Protein AF-A0A3D4FB55-F1 (afdb_monomer)

Structure (mmCIF, N/CA/C/O backbone):
data_AF-A0A3D4FB55-F1
#
_entry.id   AF-A0A3D4FB55-F1
#
loop_
_atom_site.group_PDB
_atom_site.id
_atom_site.type_symbol
_atom_site.label_atom_id
_atom_site.label_alt_id
_atom_site.label_comp_id
_atom_site.label_asym_id
_atom_site.label_entity_id
_atom_site.label_seq_id
_atom_site.pdbx_PDB_ins_code
_atom_site.Cartn_x
_atom_site.Cartn_y
_atom_site.Cartn_z
_atom_site.occupancy
_atom_site.B_iso_or_equiv
_atom_site.auth_seq_id
_atom_site.auth_comp_id
_atom_site.auth_asym_id
_atom_site.auth_atom_id
_atom_site.pdbx_PDB_model_num
ATOM 1 N N . MET A 1 1 ? -13.859 3.060 -12.068 1.00 42.81 1 MET A N 1
ATOM 2 C CA . MET A 1 1 ? -12.667 2.245 -12.402 1.00 42.81 1 MET A CA 1
ATOM 3 C C . MET A 1 1 ? -13.030 0.781 -12.217 1.00 42.81 1 MET A C 1
ATOM 5 O O . MET A 1 1 ? -13.627 0.460 -11.199 1.00 42.81 1 MET A O 1
ATOM 9 N N . ASN A 1 2 ? -12.759 -0.079 -13.204 1.00 32.75 2 ASN A N 1
ATOM 10 C CA . ASN A 1 2 ? -13.094 -1.506 -13.123 1.00 32.75 2 ASN A CA 1
ATOM 11 C C . ASN A 1 2 ? -12.213 -2.200 -12.063 1.00 32.75 2 ASN A C 1
ATOM 13 O O . ASN A 1 2 ? -10.989 -2.090 -12.158 1.00 32.75 2 ASN A O 1
ATOM 17 N N . PRO A 1 3 ? -12.787 -2.937 -11.093 1.00 50.19 3 PRO A N 1
ATOM 18 C CA . PRO A 1 3 ? -12.038 -3.535 -9.982 1.00 50.19 3 PRO A CA 1
ATOM 19 C C . PRO A 1 3 ? -11.006 -4.587 -10.427 1.00 50.19 3 PRO A C 1
ATOM 21 O O . PRO A 1 3 ? -10.024 -4.810 -9.729 1.00 50.19 3 PRO A O 1
ATOM 24 N N . LEU A 1 4 ? -11.165 -5.171 -11.621 1.00 43.19 4 LEU A N 1
ATOM 25 C CA . LEU A 1 4 ? -10.208 -6.118 -12.211 1.00 43.19 4 LEU A CA 1
ATOM 26 C C . LEU A 1 4 ? -8.841 -5.495 -12.541 1.00 43.19 4 LEU A C 1
ATOM 28 O O . LEU A 1 4 ? -7.831 -6.191 -12.505 1.00 43.19 4 LEU A O 1
ATOM 32 N N . LEU A 1 5 ? -8.783 -4.189 -12.829 1.00 44.28 5 LEU A N 1
ATOM 33 C CA . LEU A 1 5 ? -7.516 -3.504 -13.119 1.00 44.28 5 LEU A CA 1
ATOM 34 C C . LEU A 1 5 ? -6.715 -3.175 -11.853 1.00 44.28 5 LEU A C 1
ATOM 36 O O . LEU A 1 5 ? -5.516 -2.949 -11.948 1.00 44.28 5 LEU A O 1
ATOM 40 N N . ALA A 1 6 ? -7.345 -3.182 -10.673 1.00 48.41 6 ALA A N 1
ATOM 41 C CA . ALA A 1 6 ? -6.674 -2.872 -9.408 1.00 48.41 6 ALA A CA 1
ATOM 42 C C . ALA A 1 6 ? -5.726 -3.992 -8.926 1.00 48.41 6 ALA A C 1
ATOM 44 O O . ALA A 1 6 ? -4.984 -3.790 -7.968 1.00 48.41 6 ALA A O 1
ATOM 45 N N . TYR A 1 7 ? -5.756 -5.169 -9.567 1.00 54.12 7 TYR A N 1
ATOM 46 C CA . TYR A 1 7 ? -5.001 -6.351 -9.136 1.00 54.12 7 TYR A CA 1
ATOM 47 C C . TYR A 1 7 ? -3.837 -6.734 -10.063 1.00 54.12 7 TYR A C 1
ATOM 49 O O . TYR A 1 7 ? -2.982 -7.534 -9.683 1.00 54.12 7 TYR A O 1
ATOM 57 N N . ILE A 1 8 ? -3.777 -6.185 -11.279 1.00 64.69 8 ILE A N 1
ATOM 58 C CA . ILE A 1 8 ? -2.709 -6.519 -12.225 1.00 64.69 8 ILE A CA 1
ATOM 59 C C . ILE A 1 8 ? -1.494 -5.659 -11.892 1.00 64.69 8 ILE A C 1
ATOM 61 O O . ILE A 1 8 ? -1.550 -4.437 -11.999 1.00 64.69 8 ILE A O 1
ATOM 65 N N . AS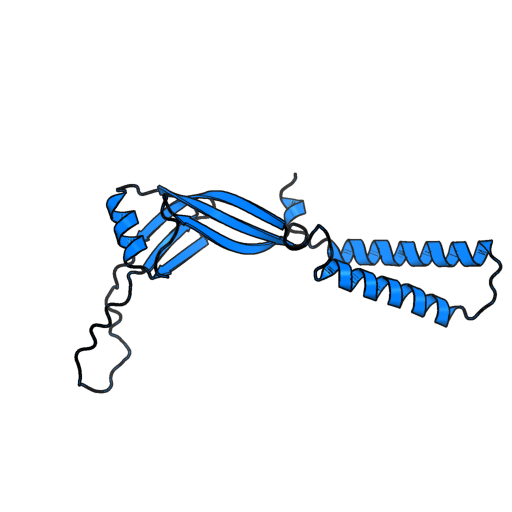P A 1 9 ? -0.384 -6.299 -11.519 1.00 72.38 9 ASP A N 1
ATOM 66 C CA . ASP A 1 9 ? 0.904 -5.616 -11.439 1.00 72.38 9 ASP A CA 1
ATOM 67 C C . ASP A 1 9 ? 1.284 -5.137 -12.846 1.00 72.38 9 ASP A C 1
ATOM 69 O O . ASP A 1 9 ? 1.647 -5.930 -13.716 1.00 72.38 9 ASP A O 1
ATOM 73 N N . THR A 1 10 ? 1.140 -3.838 -13.102 1.00 76.56 10 THR A N 1
ATOM 74 C CA . THR A 1 10 ? 1.399 -3.255 -14.422 1.00 76.56 10 THR A CA 1
ATOM 75 C C . THR A 1 10 ? 2.887 -3.053 -14.688 1.00 76.56 10 THR A C 1
ATOM 77 O O . THR A 1 10 ? 3.258 -2.755 -15.824 1.00 76.56 10 THR A O 1
ATOM 80 N N . ARG A 1 11 ? 3.761 -3.214 -13.682 1.00 81.06 11 ARG A N 1
ATOM 81 C CA . ARG A 1 11 ? 5.203 -2.945 -13.809 1.00 81.06 11 ARG A CA 1
ATOM 82 C C . ARG A 1 11 ? 5.860 -3.780 -14.914 1.00 81.06 11 ARG A C 1
ATOM 84 O O . ARG A 1 11 ? 6.533 -3.178 -15.750 1.00 81.06 11 ARG A O 1
ATOM 91 N N . PRO A 1 12 ? 5.631 -5.105 -15.024 1.00 85.00 12 PRO A N 1
ATOM 92 C CA . PRO A 1 12 ? 6.206 -5.903 -16.107 1.00 85.00 12 PRO A CA 1
ATOM 93 C C . PRO A 1 12 ? 5.722 -5.460 -17.492 1.00 85.00 12 PRO A C 1
ATOM 95 O O . PRO A 1 12 ? 6.505 -5.433 -18.438 1.00 85.00 12 PRO A O 1
ATOM 98 N N . LEU A 1 13 ? 4.452 -5.059 -17.616 1.00 86.62 13 LEU A N 1
ATOM 99 C CA . LEU A 1 13 ? 3.889 -4.588 -18.886 1.00 86.62 13 LEU A CA 1
ATOM 100 C C . LEU A 1 13 ? 4.520 -3.261 -19.319 1.00 86.62 13 LEU A C 1
ATOM 102 O O . LEU A 1 13 ? 4.944 -3.129 -20.466 1.00 86.62 13 LEU A O 1
ATOM 106 N N . ILE A 1 14 ? 4.632 -2.303 -18.393 1.00 85.94 14 ILE A N 1
ATOM 107 C CA . ILE A 1 14 ? 5.283 -1.008 -18.640 1.00 85.94 14 ILE A CA 1
ATOM 108 C C . ILE A 1 14 ? 6.755 -1.219 -19.008 1.00 85.94 14 ILE A C 1
ATOM 110 O O . ILE A 1 14 ? 7.249 -0.579 -19.936 1.00 85.94 14 ILE A O 1
ATOM 114 N N . PHE A 1 15 ? 7.438 -2.138 -18.321 1.00 90.69 15 PHE A N 1
ATOM 115 C CA . PHE A 1 15 ? 8.833 -2.463 -18.591 1.00 90.69 15 PHE A CA 1
ATOM 116 C C . PHE A 1 15 ? 9.042 -3.005 -20.007 1.00 90.69 15 PHE A C 1
ATOM 118 O O . PHE A 1 15 ? 9.874 -2.497 -20.753 1.00 90.69 15 PHE A O 1
ATOM 125 N N . VAL A 1 16 ? 8.262 -4.012 -20.408 1.00 92.81 16 VAL A N 1
ATOM 126 C CA . VAL A 1 16 ? 8.383 -4.625 -21.739 1.00 92.81 16 VAL A CA 1
ATOM 127 C C . VAL A 1 16 ? 8.015 -3.625 -22.835 1.00 92.81 16 VAL A C 1
ATOM 129 O O . VAL A 1 16 ? 8.740 -3.498 -23.821 1.00 92.81 16 VAL A O 1
ATOM 132 N N . ALA A 1 17 ? 6.926 -2.874 -22.657 1.00 93.38 17 ALA A N 1
ATOM 133 C CA . ALA A 1 17 ? 6.509 -1.862 -23.623 1.00 93.38 17 ALA A CA 1
ATOM 134 C C . ALA A 1 17 ? 7.565 -0.753 -23.783 1.00 93.38 17 ALA A C 1
ATOM 136 O O . ALA A 1 17 ? 7.905 -0.378 -24.906 1.00 93.38 17 ALA A O 1
ATOM 137 N N . GLY A 1 18 ? 8.123 -0.259 -22.674 1.00 93.25 18 GLY A N 1
ATOM 138 C CA . GLY A 1 18 ? 9.177 0.751 -22.701 1.00 93.25 18 GLY A CA 1
ATOM 139 C C . GLY A 1 18 ? 10.491 0.223 -23.278 1.00 93.25 18 GLY A C 1
ATOM 140 O O . GLY A 1 18 ? 11.123 0.926 -24.062 1.00 93.25 18 GLY A O 1
ATOM 141 N N . TRP A 1 19 ? 10.861 -1.027 -22.992 1.00 94.88 19 TRP A N 1
ATOM 142 C CA . TRP A 1 19 ? 12.020 -1.686 -23.602 1.00 94.88 19 TRP A CA 1
ATOM 143 C C . TRP A 1 19 ? 11.889 -1.742 -25.129 1.00 94.88 19 TRP A C 1
ATOM 145 O O . TRP A 1 19 ? 12.805 -1.344 -25.850 1.00 94.88 19 TRP A O 1
ATOM 155 N N . LEU A 1 20 ? 10.736 -2.187 -25.641 1.00 95.50 20 LEU A N 1
ATOM 156 C CA . LEU A 1 20 ? 10.463 -2.226 -27.081 1.00 95.50 20 LEU A CA 1
ATOM 157 C C . LEU A 1 20 ? 10.494 -0.825 -27.703 1.00 95.50 20 LEU A C 1
ATOM 159 O O . LEU A 1 20 ? 11.060 -0.640 -28.781 1.00 95.50 20 LEU A O 1
ATOM 163 N N . LEU A 1 21 ? 9.937 0.176 -27.018 1.00 95.44 21 LEU A N 1
ATOM 164 C CA . LEU A 1 21 ? 9.970 1.562 -27.476 1.00 95.44 21 LEU A CA 1
ATOM 165 C C . LEU A 1 21 ? 11.407 2.102 -27.558 1.00 95.44 21 LEU A C 1
ATOM 167 O O . LEU A 1 21 ? 11.778 2.689 -28.573 1.00 95.44 21 LEU A O 1
ATOM 171 N N . ILE A 1 22 ? 12.230 1.870 -26.531 1.00 95.06 22 ILE A N 1
ATOM 172 C CA . ILE A 1 22 ? 13.653 2.247 -26.506 1.00 95.06 22 ILE A CA 1
ATOM 173 C C . ILE A 1 22 ? 14.396 1.589 -27.674 1.00 95.06 22 ILE A C 1
ATOM 175 O O . ILE A 1 22 ? 15.158 2.265 -28.369 1.00 95.06 22 ILE A O 1
ATOM 179 N N . LEU A 1 23 ? 14.144 0.302 -27.936 1.00 93.88 23 LEU A N 1
ATOM 180 C CA . LEU A 1 23 ? 14.737 -0.420 -29.062 1.00 93.88 23 LEU A CA 1
ATOM 181 C C . LEU A 1 23 ? 14.377 0.230 -30.406 1.00 93.88 23 LEU A C 1
ATOM 183 O O . LEU A 1 23 ? 15.261 0.466 -31.233 1.00 93.88 23 LEU A O 1
ATOM 187 N N . LEU A 1 24 ? 13.098 0.550 -30.622 1.00 94.62 24 LEU A N 1
ATOM 188 C CA . LEU A 1 24 ? 12.625 1.190 -31.852 1.00 94.62 24 LEU A CA 1
ATOM 189 C C . LEU A 1 24 ? 13.213 2.594 -32.034 1.00 94.62 24 LEU A C 1
ATOM 191 O O . LEU A 1 24 ? 13.690 2.923 -33.122 1.00 94.62 24 LEU A O 1
ATOM 195 N N . LEU A 1 25 ? 13.232 3.405 -30.973 1.00 93.12 25 LEU A N 1
ATOM 196 C CA . LEU A 1 25 ? 13.825 4.744 -30.992 1.00 93.12 25 LEU A CA 1
ATOM 197 C C . LEU A 1 25 ? 15.327 4.686 -31.283 1.00 93.12 25 LEU A C 1
ATOM 199 O O . LEU A 1 25 ? 15.833 5.475 -32.082 1.00 93.12 25 LEU A O 1
ATOM 203 N N . TRP A 1 26 ? 16.036 3.725 -30.690 1.00 92.75 26 TRP A N 1
ATOM 204 C CA . TRP A 1 26 ? 17.460 3.515 -30.934 1.00 92.75 26 TRP A CA 1
ATOM 205 C C . TRP A 1 26 ? 17.742 3.103 -32.386 1.00 92.75 26 TRP A C 1
ATOM 207 O O . TRP A 1 26 ? 18.600 3.706 -33.039 1.00 92.75 26 TRP A O 1
ATOM 217 N N . LEU A 1 27 ? 16.990 2.138 -32.932 1.00 91.56 27 LEU A N 1
ATOM 218 C CA . LEU A 1 27 ? 17.097 1.730 -34.339 1.00 91.56 27 LEU A CA 1
ATOM 219 C C . LEU A 1 27 ? 16.805 2.901 -35.289 1.00 91.56 27 LEU A C 1
ATOM 221 O O . LEU A 1 27 ? 17.568 3.147 -36.229 1.00 91.56 27 LEU A O 1
ATOM 225 N N . GLY A 1 28 ? 15.734 3.654 -35.022 1.00 90.69 28 GLY A N 1
ATOM 226 C CA . GLY A 1 28 ? 15.349 4.833 -35.796 1.00 90.69 28 GLY A CA 1
ATOM 227 C C . GLY A 1 28 ? 16.429 5.915 -35.783 1.00 90.69 28 GLY A C 1
ATOM 228 O O . GLY A 1 28 ? 16.847 6.385 -36.842 1.00 90.69 28 GLY A O 1
ATOM 229 N N . ALA A 1 29 ? 16.957 6.252 -34.605 1.00 88.69 29 ALA A N 1
ATOM 230 C CA . ALA A 1 29 ? 18.014 7.249 -34.455 1.00 88.69 29 ALA A CA 1
ATOM 231 C C . ALA A 1 29 ? 19.287 6.867 -35.222 1.00 88.69 29 ALA A C 1
ATOM 233 O O . ALA A 1 29 ? 19.898 7.719 -35.869 1.00 88.69 29 ALA A O 1
ATOM 234 N N . ARG A 1 30 ? 19.678 5.586 -35.202 1.00 88.25 30 ARG A N 1
ATOM 235 C CA . ARG A 1 30 ? 20.838 5.103 -35.965 1.00 88.25 30 ARG A CA 1
ATOM 236 C C . ARG A 1 30 ? 20.618 5.174 -37.471 1.00 88.25 30 ARG A C 1
ATOM 238 O O . ARG A 1 30 ? 21.535 5.583 -38.182 1.00 88.25 30 ARG A O 1
ATOM 245 N N . LYS A 1 31 ? 19.421 4.810 -37.942 1.00 88.94 31 LYS A N 1
ATOM 246 C CA . LYS A 1 31 ? 19.050 4.890 -39.361 1.00 88.94 31 LYS A CA 1
ATOM 247 C C . LYS A 1 31 ? 19.081 6.335 -39.864 1.00 88.94 31 LYS A C 1
ATOM 249 O O . LYS A 1 31 ? 19.654 6.588 -40.915 1.00 88.94 31 LYS A O 1
ATOM 254 N N . ILE A 1 32 ? 18.524 7.273 -39.096 1.00 89.31 32 ILE A N 1
ATOM 255 C CA . ILE A 1 32 ? 18.471 8.701 -39.454 1.00 89.31 32 ILE A CA 1
ATOM 256 C C . ILE A 1 32 ? 19.866 9.339 -39.422 1.00 89.31 32 ILE A C 1
ATOM 258 O O . ILE A 1 32 ? 20.219 10.097 -40.317 1.00 89.31 32 ILE A O 1
ATOM 262 N N . ARG A 1 33 ? 20.681 9.029 -38.406 1.00 84.56 33 ARG A N 1
ATOM 263 C CA . ARG A 1 33 ? 22.008 9.644 -38.218 1.00 84.56 33 ARG A CA 1
ATOM 264 C C . ARG A 1 33 ? 23.134 8.956 -38.996 1.00 84.56 33 ARG A C 1
ATOM 266 O O . ARG A 1 33 ? 24.281 9.372 -38.876 1.00 84.56 33 ARG A O 1
ATOM 273 N N . GLY A 1 34 ? 22.847 7.878 -39.731 1.00 78.56 34 GLY A N 1
ATOM 274 C CA . GLY A 1 34 ? 23.862 7.108 -40.461 1.00 78.56 34 GLY A CA 1
ATOM 275 C C . GLY A 1 34 ? 24.972 6.538 -39.565 1.00 78.56 34 GLY A C 1
ATOM 276 O O . GLY A 1 34 ? 26.091 6.311 -40.025 1.00 78.56 34 GLY A O 1
ATOM 277 N N . TYR A 1 35 ? 24.699 6.335 -38.273 1.00 77.19 35 TYR A N 1
ATOM 278 C CA . TYR A 1 35 ? 25.725 5.997 -37.288 1.00 77.19 35 TYR A CA 1
ATOM 279 C C . TYR A 1 35 ? 26.228 4.554 -37.476 1.00 77.19 35 TYR A C 1
ATOM 281 O O . TYR A 1 35 ? 25.468 3.589 -37.344 1.00 77.19 35 TYR A O 1
ATOM 289 N N . ARG A 1 36 ? 27.533 4.400 -37.744 1.00 76.56 36 ARG A N 1
ATOM 290 C CA . ARG A 1 36 ? 28.216 3.109 -37.991 1.00 76.56 36 ARG A CA 1
ATOM 291 C C . ARG A 1 36 ? 29.032 2.573 -36.804 1.00 76.56 36 ARG A C 1
ATOM 293 O O . ARG A 1 36 ? 29.739 1.586 -36.957 1.00 76.56 36 ARG A O 1
ATOM 300 N N . GLY A 1 37 ? 28.935 3.191 -35.624 1.00 80.12 37 GLY A N 1
ATOM 301 C CA . GLY A 1 37 ? 29.646 2.731 -34.422 1.00 80.12 37 GLY A CA 1
ATOM 302 C C . GLY A 1 37 ? 29.150 1.377 -33.884 1.00 80.12 37 GLY A C 1
ATOM 303 O O . GLY A 1 37 ? 28.178 0.824 -34.413 1.00 80.12 37 GLY A O 1
ATOM 304 N N . PRO A 1 38 ? 29.756 0.850 -32.804 1.00 81.94 38 PRO A N 1
ATOM 305 C CA . PRO A 1 38 ? 29.504 -0.507 -32.319 1.00 81.94 38 PRO A CA 1
ATOM 306 C C . PRO A 1 38 ? 28.027 -0.715 -31.953 1.00 81.94 38 PRO A C 1
ATOM 308 O O . PRO A 1 38 ? 27.464 -0.046 -31.081 1.00 81.94 38 PRO A O 1
ATOM 311 N N . MET A 1 39 ? 27.381 -1.642 -32.664 1.00 82.62 39 MET A N 1
ATOM 312 C CA . MET A 1 39 ? 25.942 -1.889 -32.563 1.00 82.62 39 MET A CA 1
ATOM 313 C C . MET A 1 39 ? 25.571 -2.461 -31.192 1.00 82.62 39 MET A C 1
ATOM 315 O O . MET A 1 39 ? 24.753 -1.881 -30.485 1.00 82.62 39 MET A O 1
ATOM 319 N N . LEU A 1 40 ? 26.239 -3.540 -30.782 1.00 84.88 40 LEU A N 1
ATOM 320 C CA . LEU A 1 40 ? 25.911 -4.265 -29.557 1.00 84.88 40 LEU A CA 1
ATOM 321 C C . LEU A 1 40 ? 26.183 -3.440 -28.290 1.00 84.88 40 LEU A C 1
ATOM 323 O O . LEU A 1 40 ? 25.319 -3.359 -27.426 1.00 84.88 40 LEU A O 1
ATOM 327 N N . LEU A 1 41 ? 27.328 -2.754 -28.206 1.00 87.19 41 LEU A N 1
ATOM 328 C CA . LEU A 1 41 ? 27.677 -1.944 -27.030 1.00 87.19 41 LEU A CA 1
ATOM 329 C C . LEU A 1 41 ? 26.688 -0.796 -26.795 1.00 87.19 41 LEU A C 1
ATOM 331 O O . LEU A 1 41 ? 26.245 -0.585 -25.671 1.00 87.19 41 LEU A O 1
ATOM 335 N N . SER A 1 42 ? 26.302 -0.077 -27.854 1.00 87.31 42 SER A N 1
ATOM 336 C CA . SER A 1 42 ? 25.333 1.020 -27.727 1.00 87.31 42 SER A CA 1
ATOM 337 C C . SER A 1 42 ? 23.919 0.527 -27.398 1.00 87.31 42 SER A C 1
ATOM 339 O O . SER A 1 42 ? 23.213 1.190 -26.641 1.00 87.31 42 SER A O 1
ATOM 341 N N . ALA A 1 43 ? 23.520 -0.642 -27.913 1.00 88.44 43 ALA A N 1
ATOM 342 C CA . ALA A 1 43 ? 22.254 -1.277 -27.556 1.00 88.44 43 ALA A CA 1
ATOM 343 C C . ALA A 1 43 ? 22.240 -1.730 -26.089 1.00 88.44 43 ALA A C 1
ATOM 345 O O . ALA A 1 43 ? 21.274 -1.471 -25.379 1.00 88.44 43 ALA A O 1
ATOM 346 N N . VAL A 1 44 ? 23.311 -2.361 -25.607 1.00 91.69 44 VAL A N 1
ATOM 347 C CA . VAL A 1 44 ? 23.419 -2.760 -24.198 1.00 91.69 44 VAL A CA 1
ATOM 348 C C . VAL A 1 44 ? 23.390 -1.527 -23.295 1.00 91.69 44 VAL A C 1
ATOM 350 O O . VAL A 1 44 ? 22.608 -1.490 -22.352 1.00 91.69 44 VAL A O 1
ATOM 353 N N . ALA A 1 45 ? 24.160 -0.484 -23.617 1.00 92.06 45 ALA A N 1
ATOM 354 C CA . ALA A 1 45 ? 24.217 0.733 -22.812 1.00 92.06 45 ALA A CA 1
ATOM 355 C C . ALA A 1 45 ? 22.846 1.414 -22.657 1.00 92.06 45 ALA A C 1
ATOM 357 O O . ALA A 1 45 ? 22.473 1.786 -21.546 1.00 92.06 45 ALA A O 1
ATOM 358 N N . ILE A 1 46 ? 22.069 1.545 -23.740 1.00 92.44 46 ILE A N 1
ATOM 359 C CA . ILE A 1 46 ? 20.763 2.217 -23.669 1.00 92.44 46 ILE A CA 1
ATOM 360 C C . ILE A 1 46 ? 19.725 1.396 -22.892 1.00 92.44 46 ILE A C 1
ATOM 362 O O . ILE A 1 46 ? 18.942 1.970 -22.139 1.00 92.44 46 ILE A O 1
ATOM 366 N N . HIS A 1 47 ? 19.746 0.064 -23.010 1.00 93.38 47 HIS A N 1
ATOM 367 C CA . HIS A 1 47 ? 18.821 -0.802 -22.273 1.00 93.38 47 HIS A CA 1
ATOM 368 C C . HIS A 1 47 ? 19.210 -0.948 -20.801 1.00 93.38 47 HIS A C 1
ATOM 370 O O . HIS A 1 47 ? 18.326 -0.985 -19.952 1.00 93.38 47 HIS A O 1
ATOM 376 N N . LEU A 1 48 ? 20.507 -0.955 -20.474 1.00 94.69 48 LEU A N 1
ATOM 377 C CA . LEU A 1 48 ? 20.966 -0.863 -19.086 1.00 94.69 48 LEU A CA 1
ATOM 378 C C . LEU A 1 48 ? 20.559 0.475 -18.462 1.00 94.69 48 LEU A C 1
ATOM 380 O O . LEU A 1 48 ? 20.058 0.493 -17.341 1.00 94.69 48 LEU A O 1
ATOM 384 N N . GLY A 1 49 ? 20.707 1.580 -19.199 1.00 94.19 49 GLY A N 1
ATOM 385 C CA . GLY A 1 49 ? 20.243 2.897 -18.760 1.00 94.19 49 GLY A CA 1
ATOM 386 C C . GLY A 1 49 ? 18.732 2.932 -18.521 1.00 94.19 49 GLY A C 1
ATOM 387 O O . GLY A 1 49 ? 18.286 3.387 -17.470 1.00 94.19 49 GLY A O 1
ATOM 388 N N . TYR A 1 50 ? 17.944 2.388 -19.455 1.00 94.19 50 TYR A N 1
ATOM 389 C CA . TYR A 1 50 ? 16.496 2.245 -19.295 1.00 94.19 50 TYR A CA 1
ATOM 390 C C . TYR A 1 50 ? 16.133 1.372 -18.089 1.00 94.19 50 TYR A C 1
ATOM 392 O O . TYR A 1 50 ? 15.299 1.770 -17.284 1.00 94.19 50 TYR A O 1
ATOM 400 N N . GLY A 1 51 ? 16.775 0.212 -17.934 1.00 92.69 51 GLY A N 1
ATOM 401 C CA . GLY A 1 51 ? 16.526 -0.704 -16.824 1.00 92.69 51 GLY A CA 1
ATOM 402 C C . GLY A 1 51 ? 16.840 -0.074 -15.469 1.00 92.69 51 GLY A C 1
ATOM 403 O O . GLY A 1 51 ? 16.018 -0.146 -14.560 1.00 92.69 51 GLY A O 1
ATOM 404 N N . GLY A 1 52 ? 17.981 0.610 -15.353 1.00 91.19 52 GLY A N 1
ATOM 405 C CA . GLY A 1 52 ? 18.348 1.349 -14.145 1.00 91.19 52 GLY A CA 1
ATOM 406 C C . GLY A 1 52 ? 17.344 2.454 -13.815 1.00 91.19 52 GLY A C 1
ATOM 407 O O . GLY A 1 52 ? 16.864 2.530 -12.686 1.00 91.19 52 GLY A O 1
ATOM 408 N N . LEU A 1 53 ? 16.961 3.264 -14.809 1.00 89.50 53 LEU A N 1
ATOM 409 C CA . LEU A 1 53 ? 15.952 4.310 -14.630 1.00 89.50 53 LEU A CA 1
ATOM 410 C C . LEU A 1 53 ? 14.587 3.728 -14.236 1.00 89.50 53 LEU A C 1
ATOM 412 O O . LEU A 1 53 ? 13.920 4.263 -13.353 1.00 89.50 53 LEU A O 1
ATOM 416 N N . PHE A 1 54 ? 14.179 2.624 -14.863 1.00 89.69 54 PHE A N 1
ATOM 417 C CA . PHE A 1 54 ? 12.930 1.946 -14.545 1.00 89.69 54 PHE A CA 1
ATOM 418 C C . PHE A 1 54 ? 12.921 1.445 -13.103 1.00 89.69 54 PHE A C 1
ATOM 420 O O . PHE A 1 54 ? 11.944 1.680 -12.402 1.00 89.69 54 PHE A O 1
ATOM 427 N N . ILE A 1 55 ? 14.003 0.808 -12.643 1.00 87.06 55 ILE A N 1
ATOM 428 C CA . ILE A 1 55 ? 14.121 0.345 -11.256 1.00 87.06 55 ILE A CA 1
ATOM 429 C C . ILE A 1 55 ? 14.010 1.530 -10.295 1.00 87.06 55 ILE A C 1
ATOM 431 O O . ILE A 1 55 ? 13.178 1.483 -9.397 1.00 87.06 55 ILE A O 1
ATOM 435 N N . LEU A 1 56 ? 14.761 2.614 -10.523 1.00 84.81 56 LEU A N 1
ATOM 436 C CA . LEU A 1 56 ? 14.715 3.811 -9.672 1.00 84.81 56 LEU A CA 1
ATOM 437 C C . LEU A 1 56 ? 13.294 4.380 -9.534 1.00 84.81 56 LEU A C 1
ATOM 439 O O . LEU A 1 56 ? 12.853 4.717 -8.434 1.00 84.81 56 LEU A O 1
ATOM 443 N N . LEU A 1 57 ? 12.553 4.452 -10.642 1.00 82.25 57 LEU A N 1
ATOM 444 C CA . LEU A 1 57 ? 11.165 4.913 -10.630 1.00 82.25 57 LEU A CA 1
ATOM 445 C C . LEU A 1 57 ? 10.223 3.892 -9.976 1.00 82.25 57 LEU A C 1
ATOM 447 O O . LEU A 1 57 ? 9.307 4.294 -9.262 1.00 82.25 57 LEU A O 1
ATOM 451 N N . ALA A 1 58 ? 10.466 2.594 -10.183 1.00 77.81 58 ALA A N 1
ATOM 452 C CA . ALA A 1 58 ? 9.667 1.491 -9.654 1.00 77.81 58 ALA A CA 1
ATOM 453 C C . ALA A 1 58 ? 9.795 1.292 -8.139 1.00 77.81 58 ALA A C 1
ATOM 455 O O . ALA A 1 58 ? 8.879 0.740 -7.529 1.00 77.81 58 ALA A O 1
ATOM 456 N N . THR A 1 59 ? 10.913 1.705 -7.538 1.00 73.44 59 THR A N 1
ATOM 457 C CA . THR A 1 59 ? 11.236 1.395 -6.138 1.00 73.44 59 THR A CA 1
ATOM 458 C C . THR A 1 59 ? 11.223 2.593 -5.193 1.00 73.44 59 THR A C 1
ATOM 460 O O . THR A 1 59 ? 11.610 2.427 -4.041 1.00 73.44 59 THR A O 1
ATOM 463 N N . GLY A 1 60 ? 10.788 3.787 -5.613 1.00 65.94 60 GLY A N 1
ATOM 464 C CA . GLY A 1 60 ? 10.602 4.867 -4.631 1.00 65.94 60 GLY A CA 1
ATOM 465 C C . GLY A 1 60 ? 10.501 6.298 -5.137 1.00 65.94 60 GLY A C 1
ATOM 466 O O . GLY A 1 60 ? 10.162 7.167 -4.345 1.00 65.94 60 GLY A O 1
ATOM 467 N N . TRP A 1 61 ? 10.800 6.579 -6.409 1.00 68.12 61 TRP A N 1
ATOM 468 C CA . TRP A 1 61 ? 10.766 7.956 -6.939 1.00 68.12 61 TRP A CA 1
ATOM 469 C C . TRP A 1 61 ? 9.605 8.233 -7.907 1.00 68.12 61 TRP A C 1
ATOM 471 O O . TRP A 1 61 ? 9.490 9.332 -8.446 1.00 68.12 61 TRP A O 1
ATOM 481 N N . GLY A 1 62 ? 8.735 7.253 -8.149 1.00 68.38 62 GLY A N 1
ATOM 482 C CA . GLY A 1 62 ? 7.556 7.416 -8.995 1.00 68.38 62 GLY A CA 1
ATOM 483 C C . GLY A 1 62 ? 6.342 7.951 -8.232 1.00 68.38 62 GLY A C 1
ATOM 484 O O . GLY A 1 62 ? 6.086 7.547 -7.103 1.00 68.38 62 GLY A O 1
ATOM 485 N N . SER A 1 63 ? 5.507 8.754 -8.898 1.00 72.38 63 SER A N 1
ATOM 486 C CA . SER A 1 63 ? 4.210 9.253 -8.391 1.00 72.38 63 SER A CA 1
ATOM 487 C C . SER A 1 63 ? 3.165 8.161 -8.094 1.00 72.38 63 SER A C 1
ATOM 489 O O . SER A 1 63 ? 2.039 8.456 -7.691 1.00 72.38 63 SER A O 1
ATOM 491 N N . PHE A 1 64 ? 3.521 6.900 -8.331 1.00 74.75 64 PHE A N 1
ATOM 492 C CA . PHE A 1 64 ? 2.693 5.717 -8.120 1.00 74.75 64 PHE A CA 1
ATOM 493 C C . PHE A 1 64 ? 3.111 4.909 -6.887 1.00 74.75 64 PHE A C 1
ATOM 495 O O . PHE A 1 64 ? 2.496 3.882 -6.626 1.00 74.75 64 PHE A O 1
ATOM 502 N N . VAL A 1 65 ? 4.140 5.343 -6.158 1.00 79.50 65 VAL A N 1
ATOM 503 C CA . VAL A 1 65 ? 4.603 4.738 -4.902 1.00 79.50 65 VAL A CA 1
ATOM 504 C C . VAL A 1 65 ? 4.144 5.612 -3.737 1.00 79.50 65 VAL A C 1
ATOM 506 O O . VAL A 1 65 ? 4.081 6.831 -3.875 1.00 79.50 65 VAL A O 1
ATOM 509 N N . ASP A 1 66 ? 3.831 4.990 -2.602 1.00 83.69 66 ASP A N 1
ATOM 510 C CA . ASP A 1 66 ? 3.418 5.668 -1.367 1.00 83.69 66 ASP A CA 1
ATOM 511 C C . ASP A 1 66 ? 2.120 6.483 -1.503 1.00 83.69 66 ASP A C 1
ATOM 513 O O . ASP A 1 66 ? 1.911 7.500 -0.843 1.00 83.69 66 ASP A O 1
ATOM 517 N N . GLN A 1 67 ? 1.203 6.030 -2.362 1.00 84.56 67 GLN A N 1
ATOM 518 C CA . GLN A 1 67 ? -0.104 6.664 -2.484 1.00 84.56 67 GLN A CA 1
ATOM 519 C C . GLN A 1 67 ? -0.944 6.349 -1.248 1.00 84.56 67 GLN A C 1
ATOM 521 O O . GLN A 1 67 ? -1.294 5.194 -1.001 1.00 84.56 67 GLN A O 1
ATOM 526 N N . LYS A 1 68 ? -1.274 7.384 -0.476 1.00 90.81 68 LYS A N 1
ATOM 527 C CA . LYS A 1 68 ? -2.091 7.274 0.732 1.00 90.81 68 LYS A CA 1
ATOM 528 C C . LYS A 1 68 ? -3.560 7.518 0.413 1.00 90.81 68 LYS A C 1
ATOM 530 O O . LYS A 1 68 ? -3.920 8.522 -0.196 1.00 90.81 68 LYS A O 1
ATOM 535 N N . GLU A 1 69 ? -4.408 6.601 0.850 1.00 90.88 69 GLU A N 1
ATOM 536 C CA . GLU A 1 69 ? -5.860 6.684 0.745 1.00 90.88 69 GLU A CA 1
ATOM 537 C C . GLU A 1 69 ? -6.455 6.513 2.142 1.00 90.88 69 GLU A C 1
ATOM 539 O O . GLU A 1 69 ? -6.236 5.490 2.787 1.00 90.88 69 GLU A O 1
ATOM 544 N N . VAL A 1 70 ? -7.219 7.498 2.612 1.00 94.00 70 VAL A N 1
ATOM 545 C CA . VAL A 1 70 ? -7.953 7.380 3.876 1.00 94.00 70 VAL A CA 1
ATOM 546 C C . VAL A 1 70 ? -9.342 6.835 3.589 1.00 94.00 70 VAL A C 1
ATOM 548 O O . VAL A 1 70 ? -10.071 7.385 2.761 1.00 94.00 70 VAL A O 1
ATOM 551 N N . ARG A 1 71 ? -9.718 5.753 4.272 1.00 92.25 71 ARG A N 1
ATOM 552 C CA . ARG A 1 71 ? -11.017 5.111 4.080 1.00 92.25 71 ARG A CA 1
ATOM 553 C C . ARG A 1 71 ? -11.629 4.672 5.400 1.00 92.25 71 ARG A C 1
ATOM 555 O O . ARG A 1 71 ? -11.018 3.923 6.155 1.00 92.25 71 ARG A O 1
ATOM 562 N N . THR A 1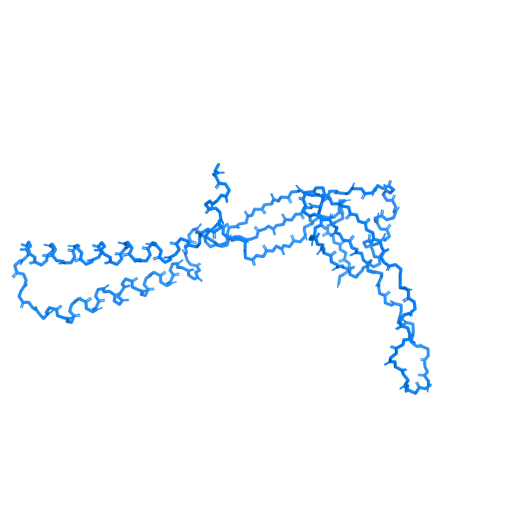 72 ? -12.870 5.088 5.625 1.00 94.81 72 THR A N 1
ATOM 563 C CA . THR A 1 72 ? -13.688 4.646 6.757 1.00 94.81 72 THR A CA 1
ATOM 564 C C . THR A 1 72 ? -14.571 3.478 6.333 1.00 94.81 72 THR A C 1
ATOM 566 O O . THR A 1 72 ? -15.176 3.503 5.257 1.00 94.81 72 THR A O 1
ATOM 569 N N . MET A 1 73 ? -14.622 2.434 7.156 1.00 93.25 73 MET A N 1
ATOM 570 C CA . MET A 1 73 ? -15.399 1.225 6.895 1.00 93.25 73 MET A CA 1
ATOM 571 C C . MET A 1 73 ? -16.206 0.803 8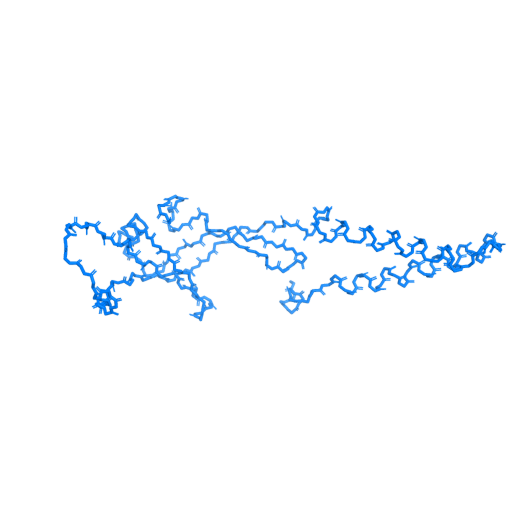.126 1.00 93.25 73 MET A C 1
ATOM 573 O O . MET A 1 73 ? -15.715 0.957 9.246 1.00 93.25 73 MET A O 1
ATOM 577 N N . PRO A 1 74 ? -17.407 0.228 7.931 1.00 94.81 74 PRO A N 1
ATOM 578 C CA . PRO A 1 74 ? -18.132 -0.430 9.006 1.00 94.81 74 PRO A CA 1
ATOM 579 C C . PRO A 1 74 ? -17.452 -1.757 9.363 1.00 94.81 74 PRO A C 1
ATOM 581 O O . PRO A 1 74 ? -17.154 -2.580 8.487 1.00 94.81 74 PRO A O 1
ATOM 584 N N . ILE A 1 75 ? -17.221 -1.959 10.655 1.00 95.38 75 ILE A N 1
ATOM 585 C CA . ILE A 1 75 ? -16.545 -3.118 11.231 1.00 95.38 75 ILE A CA 1
ATOM 586 C C . ILE A 1 75 ? -17.369 -3.642 12.399 1.00 95.38 75 ILE A C 1
ATOM 588 O O . ILE A 1 75 ? -17.826 -2.870 13.234 1.00 95.38 75 ILE A O 1
ATOM 592 N N . GLN A 1 76 ? -17.551 -4.956 12.454 1.00 95.62 76 GLN A N 1
ATOM 593 C CA . GLN A 1 76 ? -18.070 -5.627 13.641 1.00 95.62 76 GLN A CA 1
ATOM 594 C C . GLN A 1 76 ? -16.924 -5.906 14.597 1.00 95.62 76 GLN A C 1
ATOM 596 O O . GLN A 1 76 ? -15.818 -6.211 14.151 1.00 95.62 76 GLN A O 1
ATOM 601 N N . TRP A 1 77 ? -17.170 -5.819 15.897 1.00 94.38 77 TRP A N 1
ATOM 602 C CA . TRP A 1 77 ? -16.140 -6.090 16.891 1.00 94.38 77 TRP A CA 1
ATOM 603 C C . TRP A 1 77 ? -16.618 -7.095 17.932 1.00 94.38 77 TRP A C 1
ATOM 605 O O . TRP A 1 77 ? -17.812 -7.224 18.192 1.00 94.38 77 TRP A O 1
ATOM 615 N N . GLN A 1 78 ? -15.670 -7.840 18.494 1.00 92.88 78 GLN A N 1
ATOM 616 C CA . GLN A 1 78 ? -15.893 -8.788 19.581 1.00 92.88 78 GLN A CA 1
ATOM 617 C C . GLN A 1 78 ? -14.662 -8.799 20.485 1.00 92.88 78 GLN A C 1
ATOM 619 O O . GLN A 1 78 ? -13.540 -8.676 19.996 1.00 92.88 78 GLN A O 1
ATOM 624 N N . ILE A 1 79 ? -14.855 -8.984 21.787 1.00 90.88 79 ILE A N 1
ATOM 625 C CA . ILE A 1 79 ? -13.755 -9.299 22.702 1.00 90.88 79 ILE A CA 1
ATOM 626 C C . ILE A 1 79 ? -13.694 -10.812 22.837 1.00 90.88 79 ILE A C 1
ATOM 628 O O . ILE A 1 79 ? -14.696 -11.453 23.159 1.00 90.88 79 ILE A O 1
ATOM 632 N N . ARG A 1 80 ? -12.520 -11.394 22.592 1.00 84.94 80 ARG A N 1
ATOM 633 C CA . ARG A 1 80 ? -12.264 -12.761 23.027 1.00 84.94 80 ARG A CA 1
ATOM 634 C C . ARG A 1 80 ? -11.847 -12.702 24.488 1.00 84.94 80 ARG A C 1
ATOM 636 O O . ARG A 1 80 ? -10.720 -12.338 24.807 1.00 84.94 80 ARG A O 1
ATOM 643 N N . GLU A 1 81 ? -12.764 -13.088 25.362 1.00 64.44 81 GLU A N 1
ATOM 644 C CA . GLU A 1 81 ? -12.398 -13.468 26.720 1.00 64.44 81 GLU A CA 1
ATOM 645 C C . GLU A 1 81 ? -11.534 -14.730 26.629 1.00 64.44 81 GLU A C 1
ATOM 647 O O . GLU A 1 81 ? -11.870 -15.666 25.894 1.00 64.44 81 GLU A O 1
ATOM 652 N N . GLU A 1 82 ? -10.385 -14.743 27.302 1.00 53.81 82 GLU A N 1
ATOM 653 C CA . GLU A 1 82 ? -9.529 -15.922 27.353 1.00 53.81 82 GLU A CA 1
ATOM 654 C C . GLU A 1 82 ? -10.321 -17.120 27.898 1.00 53.81 82 GLU A C 1
ATOM 656 O O . GLU A 1 82 ? -10.525 -17.280 29.100 1.00 53.81 82 GLU A O 1
ATOM 661 N N . GLY A 1 83 ? -10.760 -18.008 27.003 1.00 40.81 83 GLY A N 1
ATOM 662 C CA . GLY A 1 83 ? -11.051 -19.385 27.379 1.00 40.81 83 GLY A CA 1
ATOM 663 C C . GLY A 1 83 ? -9.764 -20.021 27.917 1.00 40.81 83 GLY A C 1
ATOM 664 O O . GLY A 1 83 ? -8.678 -19.679 27.444 1.00 40.81 83 GLY A O 1
ATOM 665 N N . PRO A 1 84 ? -9.836 -20.935 28.898 1.00 42.84 84 PRO A N 1
ATOM 666 C CA . PRO A 1 84 ? -8.665 -21.396 29.626 1.00 42.84 84 PRO A CA 1
ATOM 667 C C . PRO A 1 84 ? -7.739 -22.199 28.707 1.00 42.84 84 PRO A C 1
ATOM 669 O O . PRO A 1 84 ? -7.870 -23.411 28.566 1.00 42.84 84 PRO A O 1
ATOM 672 N N . THR A 1 85 ? -6.742 -21.538 28.127 1.00 45.44 85 THR A N 1
ATOM 673 C CA . THR A 1 85 ? -5.516 -22.173 27.631 1.00 45.44 85 THR A CA 1
ATOM 674 C C . THR A 1 85 ? -4.370 -21.924 28.602 1.00 45.44 85 THR A C 1
ATOM 676 O O . THR A 1 85 ? -3.256 -21.582 28.229 1.00 45.44 85 THR A O 1
ATOM 679 N N . ALA A 1 86 ? -4.628 -22.240 29.871 1.00 43.53 86 ALA A N 1
ATOM 680 C CA . ALA A 1 86 ? -3.616 -22.712 30.810 1.00 43.53 86 ALA A CA 1
ATOM 681 C C . ALA A 1 86 ? -3.259 -24.187 30.515 1.00 43.53 86 ALA A C 1
ATOM 683 O O . ALA A 1 86 ? -3.286 -25.047 31.390 1.00 43.53 86 ALA A O 1
ATOM 684 N N . ALA A 1 87 ? -2.947 -24.502 29.258 1.00 41.38 87 ALA A N 1
ATOM 685 C CA . ALA A 1 87 ? -2.483 -25.820 28.842 1.00 41.38 87 ALA A CA 1
ATOM 686 C C . ALA A 1 87 ? -1.181 -25.647 28.059 1.00 41.38 87 ALA A C 1
ATOM 688 O O . ALA A 1 87 ? -1.175 -25.640 26.831 1.00 41.38 87 ALA A O 1
ATOM 689 N N . GLY A 1 88 ? -0.072 -25.465 28.785 1.00 38.91 88 GLY A N 1
ATOM 690 C CA . GLY A 1 88 ? 1.247 -25.499 28.150 1.00 38.91 88 GLY A CA 1
ATOM 691 C C . GLY A 1 88 ? 2.433 -24.840 28.849 1.00 38.91 88 GLY A C 1
ATOM 692 O O . GLY A 1 88 ? 3.481 -24.749 28.222 1.00 38.91 88 GLY A O 1
ATOM 693 N N . ARG A 1 89 ? 2.346 -24.397 30.110 1.00 35.31 89 ARG A N 1
ATOM 694 C CA . ARG A 1 89 ? 3.544 -24.089 30.916 1.00 35.31 89 ARG A CA 1
ATOM 695 C C . ARG A 1 89 ? 3.477 -24.780 32.273 1.00 35.31 89 ARG A C 1
ATOM 697 O O . ARG A 1 89 ? 3.327 -24.167 33.319 1.00 35.31 89 ARG A O 1
ATOM 704 N N . THR A 1 90 ? 3.595 -26.103 32.245 1.00 39.72 90 THR A N 1
ATOM 705 C CA . THR A 1 90 ? 4.096 -26.856 33.397 1.00 39.72 90 THR A CA 1
ATOM 706 C C . THR A 1 90 ? 5.569 -26.509 33.592 1.00 39.72 90 THR A C 1
ATOM 708 O O . THR A 1 90 ? 6.406 -26.932 32.796 1.00 39.72 90 THR A O 1
ATOM 711 N N . GLY A 1 91 ? 5.887 -25.751 34.640 1.00 36.06 91 GLY A N 1
ATOM 712 C CA . GLY A 1 91 ? 7.268 -25.562 35.071 1.00 36.06 91 GLY A CA 1
ATOM 713 C C . GLY A 1 91 ? 7.476 -24.345 35.963 1.00 36.06 91 GLY A C 1
ATOM 714 O O . GLY A 1 91 ? 7.688 -23.253 35.459 1.00 36.06 91 GLY A O 1
ATOM 715 N N . MET A 1 92 ? 7.537 -24.609 37.268 1.00 34.69 92 MET A N 1
ATOM 716 C CA . M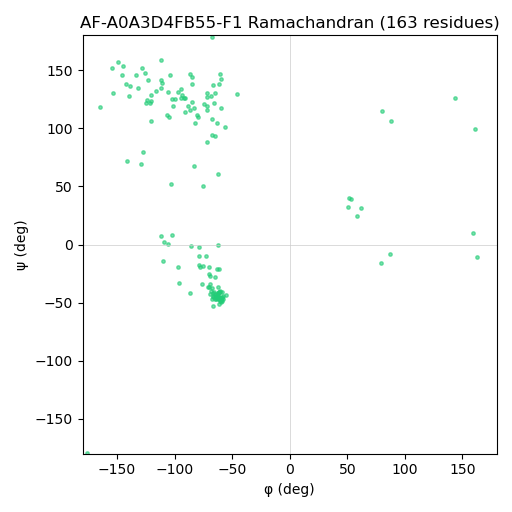ET A 1 92 ? 8.020 -23.745 38.351 1.00 34.69 92 MET A CA 1
ATOM 717 C C . MET A 1 92 ? 7.002 -22.790 38.993 1.00 34.69 92 MET A C 1
ATOM 719 O O . MET A 1 92 ? 6.622 -21.757 38.456 1.00 34.69 92 MET A O 1
ATOM 723 N N . ALA A 1 93 ? 6.612 -23.161 40.212 1.00 42.78 93 ALA A N 1
ATOM 724 C CA . ALA A 1 93 ? 5.940 -22.316 41.179 1.00 42.78 93 ALA A CA 1
ATOM 725 C C . ALA A 1 93 ? 6.871 -21.193 41.660 1.00 42.78 93 ALA A C 1
ATOM 727 O O . ALA A 1 93 ? 8.028 -21.449 41.999 1.00 42.78 93 ALA A O 1
ATOM 728 N N . GLY A 1 94 ? 6.330 -19.982 41.763 1.00 35.06 94 GLY A N 1
ATOM 729 C CA . GLY A 1 94 ? 6.965 -18.869 42.456 1.00 35.06 94 GLY A CA 1
ATOM 730 C C . GLY A 1 94 ? 6.700 -17.539 41.767 1.00 35.06 94 GLY A C 1
ATOM 731 O O . GLY A 1 94 ? 7.062 -17.365 40.613 1.00 35.06 94 GLY A O 1
ATOM 732 N N . ILE A 1 95 ? 6.179 -16.595 42.554 1.00 37.34 95 ILE A N 1
ATOM 733 C CA . ILE A 1 95 ? 5.905 -15.186 42.245 1.00 37.34 95 ILE A CA 1
ATOM 734 C C . ILE A 1 95 ? 4.600 -14.970 41.461 1.00 37.34 95 ILE A C 1
ATOM 736 O O . ILE A 1 95 ? 4.427 -15.419 40.334 1.00 37.34 95 ILE A O 1
ATOM 740 N N . ALA A 1 96 ? 3.656 -14.287 42.110 1.00 44.50 96 ALA A N 1
ATOM 741 C CA . ALA A 1 96 ? 2.447 -13.770 41.492 1.00 44.50 96 ALA A CA 1
ATOM 742 C C . ALA A 1 96 ? 2.838 -12.706 40.456 1.00 44.50 96 ALA A C 1
ATOM 744 O O . ALA A 1 96 ? 3.044 -11.547 40.803 1.00 44.50 96 ALA A O 1
ATOM 745 N N . GLU A 1 97 ? 2.986 -13.111 39.198 1.00 38.56 97 GLU A N 1
ATOM 746 C CA . GLU A 1 97 ? 2.911 -12.179 38.081 1.00 38.56 97 GLU A CA 1
ATOM 747 C C . GLU A 1 97 ? 1.431 -11.929 37.799 1.00 38.56 97 GLU A C 1
ATOM 749 O O . GLU A 1 97 ? 0.704 -12.812 37.342 1.00 38.56 97 GLU A O 1
ATOM 754 N N . GLU A 1 98 ? 0.990 -10.707 38.078 1.00 44.00 98 GLU A N 1
ATOM 755 C CA . GLU A 1 98 ? -0.185 -10.081 37.479 1.00 44.00 98 GLU A CA 1
ATOM 756 C C . GLU A 1 98 ? 0.039 -9.940 35.960 1.00 44.00 98 GLU A C 1
ATOM 758 O O . GLU A 1 98 ? 0.078 -8.847 35.410 1.00 44.00 98 GLU A O 1
ATOM 763 N N . ASN A 1 99 ? 0.228 -11.052 35.249 1.00 45.00 99 ASN A N 1
ATOM 764 C CA . ASN A 1 99 ? 0.210 -11.070 33.793 1.00 45.00 99 ASN A CA 1
ATOM 765 C C . ASN A 1 99 ? -1.247 -11.160 33.355 1.00 45.00 99 ASN A C 1
ATOM 767 O O . ASN A 1 99 ? -1.702 -12.178 32.837 1.00 45.00 99 ASN A O 1
ATOM 771 N N . THR A 1 100 ? -1.989 -10.085 33.611 1.00 55.19 100 THR A N 1
ATOM 772 C CA . THR A 1 100 ? -3.286 -9.865 32.979 1.00 55.19 100 THR A CA 1
ATOM 773 C C . THR A 1 100 ? -2.986 -9.505 31.530 1.00 55.19 100 THR A C 1
ATOM 775 O O . THR A 1 100 ? -2.770 -8.328 31.226 1.00 55.19 100 THR A O 1
ATOM 778 N N . SER A 1 101 ? -2.885 -10.519 30.669 1.00 72.94 101 SER A N 1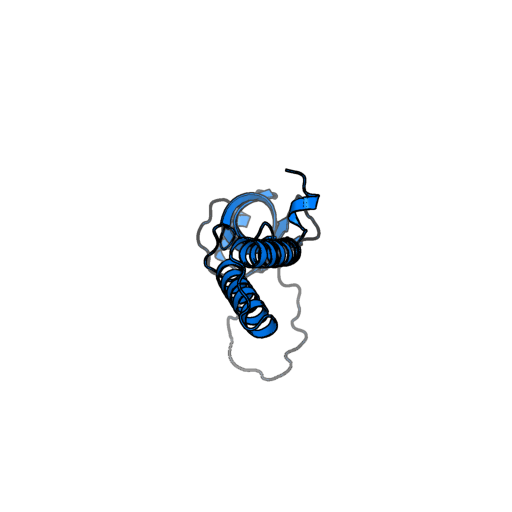
ATOM 779 C CA . SER A 1 101 ? -2.846 -10.350 29.218 1.00 72.94 101 SER A CA 1
ATOM 780 C C . SER A 1 101 ? -3.937 -9.362 28.815 1.00 72.94 101 SER A C 1
ATOM 782 O O . SER A 1 101 ? -5.079 -9.442 29.276 1.00 72.94 101 SER A O 1
ATOM 784 N N . ASP A 1 102 ? -3.567 -8.354 28.028 1.00 81.06 102 ASP A N 1
ATOM 785 C CA . ASP A 1 102 ? -4.547 -7.389 27.548 1.00 81.06 102 ASP A CA 1
ATOM 786 C C . ASP A 1 102 ? -5.623 -8.124 26.730 1.00 81.06 102 ASP A C 1
ATOM 788 O O . ASP A 1 102 ? -5.304 -9.083 26.024 1.00 81.06 102 ASP A O 1
ATOM 792 N N . PRO A 1 103 ? -6.904 -7.729 26.829 1.00 86.94 103 PRO A N 1
ATOM 793 C CA . PRO A 1 103 ? -7.983 -8.423 26.139 1.00 86.94 103 PRO A CA 1
ATOM 794 C C . PRO A 1 103 ? -7.784 -8.363 24.620 1.00 86.94 103 PRO A C 1
ATOM 796 O O . PRO A 1 103 ? -7.438 -7.316 24.067 1.00 86.94 103 PRO A O 1
ATOM 799 N N . GLU A 1 104 ? -8.042 -9.485 23.939 1.00 90.38 104 GLU A N 1
ATOM 800 C CA . GLU A 1 104 ? -8.002 -9.562 22.476 1.00 90.38 104 GLU A CA 1
ATOM 801 C C . GLU A 1 104 ? -9.300 -8.981 21.893 1.00 90.38 104 GLU A C 1
ATOM 803 O O . GLU A 1 104 ? -10.376 -9.576 21.983 1.00 90.38 104 GLU A O 1
ATOM 808 N N . VAL A 1 105 ? -9.189 -7.822 21.254 1.00 91.56 105 VAL A N 1
ATOM 809 C CA . VAL A 1 105 ? -10.229 -7.190 20.445 1.00 91.56 105 VAL A CA 1
ATOM 810 C C . VAL A 1 105 ? -10.119 -7.703 19.011 1.00 91.56 105 VAL A C 1
ATOM 812 O O . VAL A 1 105 ? -9.111 -7.506 18.329 1.00 91.56 105 VAL A O 1
ATOM 815 N N . ILE A 1 106 ? -11.178 -8.349 18.535 1.00 93.00 106 ILE A N 1
ATOM 816 C CA . ILE A 1 106 ? -11.303 -8.857 17.171 1.00 93.00 106 ILE A CA 1
ATOM 817 C C . ILE A 1 106 ? -12.181 -7.894 16.377 1.00 93.00 106 ILE A C 1
ATOM 819 O O . ILE A 1 106 ? -13.355 -7.719 16.685 1.00 93.00 106 ILE A O 1
ATOM 823 N N . LEU A 1 107 ? -11.622 -7.308 15.323 1.00 93.12 107 LEU A N 1
ATOM 824 C CA . LEU A 1 107 ? -12.291 -6.406 14.390 1.00 93.12 107 LEU A CA 1
ATOM 825 C C . LEU A 1 107 ? -12.533 -7.128 13.062 1.00 93.12 107 LEU A C 1
ATOM 827 O O . LEU A 1 107 ? -11.593 -7.431 12.329 1.00 93.12 107 LEU A O 1
ATOM 831 N N . GLN A 1 108 ? -13.788 -7.406 12.729 1.00 94.12 108 GLN A N 1
ATOM 832 C CA . GLN A 1 108 ? -14.197 -8.134 11.533 1.00 94.12 108 GLN A CA 1
ATOM 833 C C . GLN A 1 108 ? -14.810 -7.201 10.484 1.00 94.12 108 GLN A C 1
ATOM 835 O O . GLN A 1 108 ? -15.708 -6.404 10.760 1.00 94.12 108 GLN A O 1
ATOM 840 N N . PHE A 1 109 ? -14.351 -7.317 9.237 1.00 92.31 109 PHE A N 1
ATOM 841 C CA . PHE A 1 109 ? -14.856 -6.483 8.148 1.00 92.31 109 PHE A CA 1
ATOM 842 C C . PHE A 1 109 ? -16.252 -6.943 7.708 1.00 92.31 109 PHE A C 1
ATOM 844 O O . PHE A 1 109 ? -16.401 -8.046 7.186 1.00 92.31 109 PHE A O 1
ATOM 851 N N . VAL A 1 110 ? -17.258 -6.064 7.792 1.00 90.81 110 VAL A N 1
ATOM 852 C CA . VAL A 1 110 ? -18.642 -6.375 7.364 1.00 90.81 110 VAL A CA 1
ATOM 853 C C . VAL A 1 110 ? -18.706 -6.761 5.883 1.00 90.81 110 VAL A C 1
ATOM 855 O O . VAL A 1 110 ? -19.396 -7.698 5.494 1.00 90.81 110 VAL A O 1
ATOM 858 N N . SER A 1 111 ? -17.948 -6.055 5.041 1.00 88.62 111 SER A N 1
ATOM 859 C CA . SER A 1 111 ? -17.900 -6.320 3.596 1.00 88.62 111 SER A CA 1
ATOM 860 C C . SER A 1 111 ? -17.087 -7.564 3.220 1.00 88.62 111 SER A C 1
ATOM 862 O O . SER A 1 111 ? -17.231 -8.069 2.110 1.00 88.62 111 SER A O 1
ATOM 864 N N . HIS A 1 112 ? -16.220 -8.044 4.117 1.00 86.50 112 HIS A N 1
ATOM 865 C CA . HIS A 1 112 ? -15.281 -9.137 3.867 1.00 86.50 112 HIS A CA 1
ATOM 866 C C . HIS A 1 112 ? -15.175 -10.018 5.121 1.00 86.50 112 HIS A C 1
ATOM 868 O O . HIS A 1 112 ? -14.139 -10.012 5.785 1.00 86.50 112 HIS A O 1
ATOM 874 N N . PRO A 1 113 ? -16.213 -10.811 5.441 1.00 83.38 113 PRO A N 1
ATOM 875 C CA . PRO A 1 113 ? -16.339 -11.492 6.734 1.00 83.38 113 PRO A CA 1
ATOM 876 C C . PRO A 1 113 ? -15.205 -12.484 7.033 1.00 83.38 113 PRO A C 1
ATOM 878 O O . PRO A 1 113 ? -14.926 -12.779 8.188 1.00 83.38 113 PRO A O 1
ATOM 881 N N . ASN A 1 114 ? -14.490 -12.971 6.017 1.00 88.06 114 ASN A N 1
ATOM 882 C CA . ASN A 1 114 ? -13.335 -13.856 6.212 1.00 88.06 114 ASN A CA 1
ATOM 883 C C . ASN A 1 114 ? -12.045 -13.121 6.623 1.00 88.06 114 ASN A C 1
ATOM 885 O O . ASN A 1 114 ? -11.021 -13.766 6.830 1.00 88.06 114 ASN A O 1
ATOM 889 N N . HIS A 1 115 ? -12.071 -11.791 6.722 1.00 87.56 115 HIS A N 1
ATOM 890 C CA . HIS A 1 115 ? -10.930 -10.970 7.111 1.00 87.56 115 HIS A CA 1
ATOM 891 C C . HIS A 1 115 ? -11.202 -10.337 8.477 1.00 87.56 115 HIS A C 1
ATOM 893 O O . HIS A 1 115 ? -12.292 -9.817 8.728 1.00 87.56 115 HIS A O 1
ATOM 899 N N . ARG A 1 116 ? -10.200 -10.381 9.357 1.00 90.56 116 ARG A N 1
ATOM 900 C CA . ARG A 1 116 ? -10.254 -9.803 10.702 1.00 90.56 116 ARG A CA 1
ATOM 901 C C . ARG A 1 116 ? -8.901 -9.239 11.117 1.00 90.56 116 ARG A C 1
ATOM 903 O O . ARG A 1 116 ? -7.871 -9.713 10.638 1.00 90.56 116 ARG A O 1
ATOM 910 N N . LEU A 1 117 ? -8.929 -8.255 12.003 1.00 90.12 117 LEU A N 1
ATOM 911 C CA . LEU A 1 117 ? -7.772 -7.727 12.715 1.00 90.12 117 LEU A CA 1
ATOM 912 C C . LEU A 1 117 ? -7.903 -8.121 14.180 1.00 90.12 117 LEU A C 1
ATOM 914 O O . LEU A 1 117 ? -8.996 -8.046 14.732 1.00 90.12 117 LEU A O 1
ATOM 918 N N . ASN A 1 118 ? -6.797 -8.519 14.791 1.00 91.00 118 ASN A N 1
ATOM 919 C CA . ASN A 1 118 ? -6.743 -8.845 16.208 1.00 91.00 118 ASN A CA 1
ATOM 920 C C . ASN A 1 118 ? -5.810 -7.838 16.877 1.00 91.00 118 ASN A C 1
ATOM 922 O O . ASN A 1 118 ? -4.727 -7.572 16.352 1.00 91.00 118 ASN A O 1
ATOM 926 N N . MET A 1 119 ? -6.243 -7.262 17.991 1.00 89.50 119 MET A N 1
ATOM 927 C CA . MET A 1 119 ? -5.525 -6.212 18.712 1.00 89.50 119 MET A CA 1
ATOM 928 C C . MET A 1 119 ? -5.631 -6.489 20.208 1.00 89.50 119 MET A C 1
ATOM 930 O O . MET A 1 119 ? -6.710 -6.838 20.671 1.00 89.50 119 MET A O 1
ATOM 934 N N . PHE A 1 120 ? -4.544 -6.348 20.959 1.00 89.62 120 PHE A N 1
ATOM 935 C CA . PHE A 1 120 ? -4.537 -6.577 22.404 1.00 89.62 120 PHE A CA 1
ATOM 936 C C . PHE A 1 120 ? -4.505 -5.220 23.095 1.00 89.62 120 PHE A C 1
ATOM 938 O O . PHE A 1 120 ? -3.531 -4.494 22.956 1.00 89.62 120 PHE A O 1
ATOM 945 N N . SER A 1 121 ? -5.605 -4.823 23.739 1.00 88.31 121 SER A N 1
ATOM 946 C CA . SER A 1 121 ? -5.710 -3.474 24.307 1.00 88.31 121 SER A CA 1
ATOM 947 C C . SER A 1 121 ? -6.857 -3.353 25.305 1.00 88.31 121 SER A C 1
ATOM 949 O O . SER A 1 121 ? -8.029 -3.495 24.942 1.00 88.31 121 SER A O 1
ATOM 951 N N . LYS A 1 122 ? -6.529 -3.033 26.563 1.00 89.19 122 LYS A N 1
ATOM 952 C CA . LYS A 1 122 ? -7.522 -2.756 27.619 1.00 89.19 122 LYS A CA 1
ATOM 953 C C . LYS A 1 122 ? -8.329 -1.492 27.325 1.00 89.19 122 LYS A C 1
ATOM 955 O O . LYS A 1 122 ? -9.550 -1.496 27.497 1.00 89.19 122 LYS A O 1
ATOM 960 N N . ASP A 1 123 ? -7.664 -0.450 26.837 1.00 90.75 123 ASP A N 1
ATOM 961 C CA . ASP A 1 123 ? -8.2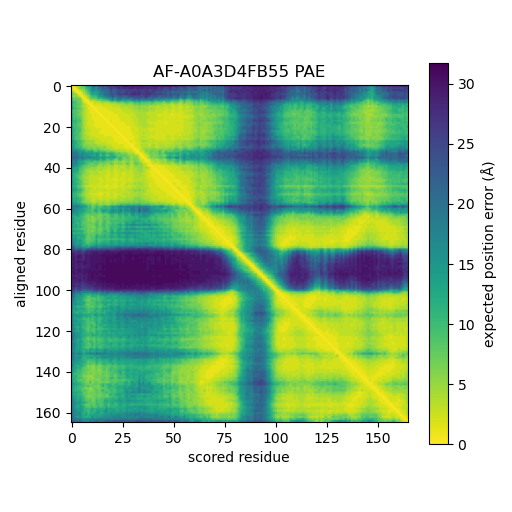89 0.833 26.509 1.00 90.75 123 ASP A CA 1
ATOM 962 C C . ASP A 1 123 ? -9.292 0.686 25.370 1.00 90.75 123 ASP A C 1
ATOM 964 O O . ASP A 1 123 ? -10.438 1.128 25.481 1.00 90.75 123 ASP A O 1
ATOM 968 N N . LEU A 1 124 ? -8.892 -0.002 24.296 1.00 91.25 124 LEU A N 1
ATOM 969 C CA . LEU A 1 124 ? -9.772 -0.242 23.160 1.00 91.25 124 LEU A CA 1
ATOM 970 C C . LEU A 1 124 ? -10.972 -1.105 23.560 1.00 91.25 124 LEU A C 1
ATOM 972 O O . LEU A 1 124 ? -12.100 -0.783 23.198 1.00 91.25 124 LEU A O 1
ATOM 976 N N . ALA A 1 125 ? -10.747 -2.179 24.321 1.00 91.06 125 ALA A N 1
ATOM 977 C CA . ALA A 1 125 ? -11.823 -3.041 24.801 1.00 91.06 125 ALA A CA 1
ATOM 978 C C . ALA A 1 125 ? -12.839 -2.262 25.650 1.00 91.06 125 ALA A C 1
ATOM 980 O O . ALA A 1 125 ? -14.043 -2.361 25.412 1.00 91.06 125 ALA A O 1
ATOM 981 N N . SER A 1 126 ? -12.356 -1.441 26.587 1.00 91.19 126 SER A N 1
ATOM 982 C CA . SER A 1 126 ? -13.204 -0.629 27.468 1.00 91.19 126 SER A CA 1
ATOM 983 C C . SER A 1 126 ? -13.998 0.422 26.684 1.00 91.19 126 SER A C 1
ATOM 985 O O . SER A 1 126 ? -15.195 0.595 26.917 1.00 91.19 126 SER A O 1
ATOM 987 N N . HIS A 1 127 ? -13.360 1.089 25.715 1.00 92.56 127 HIS A N 1
ATOM 988 C CA . HIS A 1 127 ? -14.010 2.067 24.835 1.00 92.56 127 HIS A CA 1
ATOM 989 C C . HIS A 1 127 ? -15.132 1.438 24.007 1.00 92.56 127 HIS A C 1
ATOM 991 O O . HIS A 1 127 ? -16.235 1.978 23.929 1.00 92.56 127 HIS A O 1
ATOM 997 N N . LEU A 1 128 ? -14.870 0.272 23.414 1.00 92.75 128 LEU A N 1
ATOM 998 C CA . LEU A 1 128 ? -15.846 -0.433 22.587 1.00 92.75 128 LEU A CA 1
ATOM 999 C C . LEU A 1 128 ? -17.021 -0.975 23.407 1.00 92.75 128 LEU A C 1
ATOM 1001 O O . LEU A 1 128 ? -18.165 -0.844 22.975 1.00 92.75 128 LEU A O 1
ATOM 1005 N N . GLN A 1 129 ? -16.771 -1.501 24.609 1.00 92.00 129 GLN A N 1
ATOM 1006 C CA . GLN A 1 129 ? -17.839 -1.914 25.524 1.00 92.00 129 GLN A CA 1
ATOM 1007 C C . GLN A 1 129 ? -18.756 -0.745 25.909 1.00 92.00 129 GLN A C 1
ATOM 1009 O O . GLN A 1 129 ? -19.972 -0.916 25.934 1.00 92.00 129 GLN A O 1
ATOM 1014 N N . ALA A 1 130 ? -18.199 0.446 26.149 1.00 92.06 130 ALA A N 1
ATOM 1015 C CA . ALA A 1 130 ? -18.971 1.634 26.520 1.00 92.06 130 ALA A CA 1
ATOM 10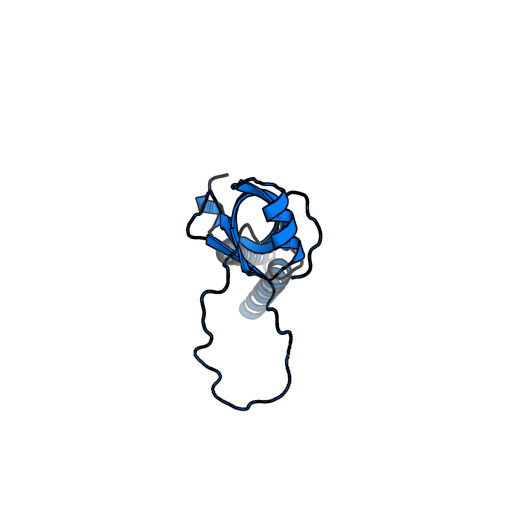16 C C . ALA A 1 130 ? -19.836 2.207 25.379 1.00 92.06 130 ALA A C 1
ATOM 1018 O O . ALA A 1 130 ? -20.763 2.972 25.639 1.00 92.06 130 ALA A O 1
ATOM 1019 N N . LEU A 1 131 ? -19.536 1.870 24.120 1.00 90.56 131 LEU A N 1
ATOM 1020 C CA . LEU A 1 131 ? -20.273 2.364 22.953 1.00 90.56 131 LEU A CA 1
ATOM 1021 C C . LEU A 1 131 ? -21.615 1.658 22.725 1.00 90.56 131 LEU A C 1
ATOM 1023 O O . LEU A 1 131 ? -22.447 2.206 22.004 1.00 90.56 131 LEU A O 1
ATOM 1027 N N . GLU A 1 132 ? -21.813 0.461 23.292 1.00 86.75 132 GLU A N 1
ATOM 1028 C CA . GLU A 1 132 ? -23.036 -0.354 23.153 1.00 86.75 132 GLU A CA 1
ATOM 1029 C C . GLU A 1 132 ? -23.497 -0.554 21.686 1.00 86.75 132 GLU A C 1
ATOM 1031 O O . GLU A 1 132 ? -24.687 -0.646 21.385 1.00 86.75 132 GLU A O 1
ATOM 1036 N N . GLN A 1 133 ? -22.550 -0.611 20.741 1.00 90.62 133 GLN A N 1
ATOM 1037 C CA . GLN A 1 133 ? -22.812 -0.771 19.305 1.00 90.62 133 GLN A CA 1
ATOM 1038 C C . GLN A 1 133 ? -22.073 -1.981 18.744 1.00 90.62 133 GLN A C 1
ATOM 1040 O O . GLN A 1 133 ? -20.851 -2.012 18.785 1.00 90.62 133 GLN A O 1
ATOM 1045 N N . ASP A 1 134 ? -22.780 -2.915 18.107 1.00 89.62 134 ASP A N 1
ATOM 1046 C CA . ASP A 1 134 ? -22.160 -4.106 17.495 1.00 89.62 134 ASP A CA 1
ATOM 1047 C C . ASP A 1 134 ? -21.310 -3.784 16.256 1.00 89.62 134 ASP A C 1
ATOM 1049 O O . A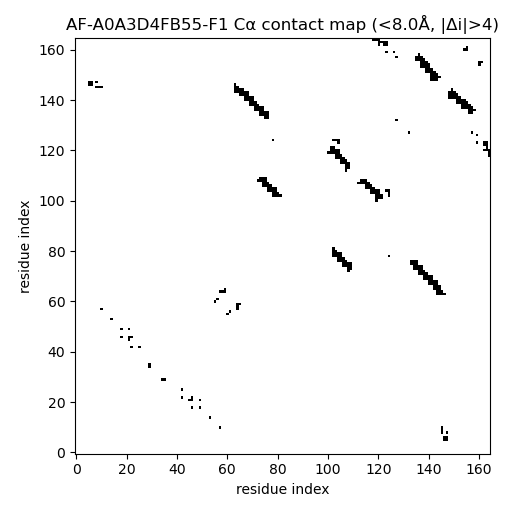SP A 1 134 ? -20.399 -4.527 15.888 1.00 89.62 134 ASP A O 1
ATOM 1053 N N . THR A 1 135 ? -21.637 -2.689 15.562 1.00 93.31 135 THR A N 1
ATOM 1054 C CA . THR A 1 135 ? -20.931 -2.233 14.361 1.00 93.31 135 THR A CA 1
ATOM 1055 C C . THR A 1 135 ? -20.394 -0.833 14.581 1.00 93.31 135 THR A C 1
ATOM 1057 O O . THR A 1 135 ? -21.151 0.106 14.809 1.00 93.31 135 THR A O 1
ATOM 1060 N N . ILE A 1 136 ? -19.083 -0.699 14.445 1.00 94.69 136 ILE A N 1
ATOM 1061 C CA . ILE A 1 136 ? -18.337 0.534 14.637 1.00 94.69 136 ILE A CA 1
ATOM 1062 C C . ILE A 1 136 ? -17.760 1.042 13.317 1.00 94.69 136 ILE A C 1
ATOM 1064 O O . ILE A 1 136 ? -17.575 0.294 12.355 1.00 94.69 136 ILE A O 1
ATOM 1068 N N . SER A 1 137 ? -17.446 2.333 13.271 1.00 95.12 137 SER A N 1
ATOM 1069 C CA . SER A 1 137 ? -16.702 2.923 12.157 1.00 95.12 137 SER A CA 1
ATOM 1070 C C . SER A 1 137 ? -15.208 2.876 12.450 1.00 95.12 137 SER A C 1
ATOM 1072 O O . SER A 1 137 ? -14.775 3.376 13.484 1.00 95.12 137 SER A O 1
ATOM 1074 N N . VAL A 1 138 ? -14.421 2.312 11.536 1.00 95.06 138 VAL A N 1
ATOM 1075 C CA . VAL A 1 138 ? -12.955 2.287 11.637 1.00 95.06 138 VAL A CA 1
ATOM 1076 C C . VAL A 1 138 ? -12.358 2.996 10.433 1.00 95.06 138 VAL A C 1
ATOM 1078 O O . VAL A 1 138 ? -12.721 2.700 9.291 1.00 95.06 138 VAL A O 1
ATOM 1081 N N . THR A 1 139 ? -11.459 3.944 10.680 1.00 95.50 139 THR A N 1
ATOM 1082 C CA . THR A 1 139 ? -10.761 4.701 9.638 1.00 95.50 139 THR A CA 1
ATOM 1083 C C . THR A 1 139 ? -9.347 4.177 9.469 1.00 95.50 139 THR A C 1
ATOM 1085 O O . THR A 1 139 ? -8.562 4.147 10.415 1.00 95.50 139 THR A O 1
ATOM 1088 N N . PHE A 1 140 ? -9.013 3.805 8.238 1.00 94.06 140 PHE A N 1
ATOM 1089 C CA . PHE A 1 140 ? -7.700 3.303 7.860 1.00 94.06 140 PHE A CA 1
ATOM 1090 C C . PHE A 1 140 ? -6.980 4.295 6.952 1.00 94.06 140 PHE A C 1
ATOM 1092 O O . PHE A 1 140 ? -7.594 4.862 6.047 1.00 94.06 140 PHE A O 1
ATOM 1099 N N . GLU A 1 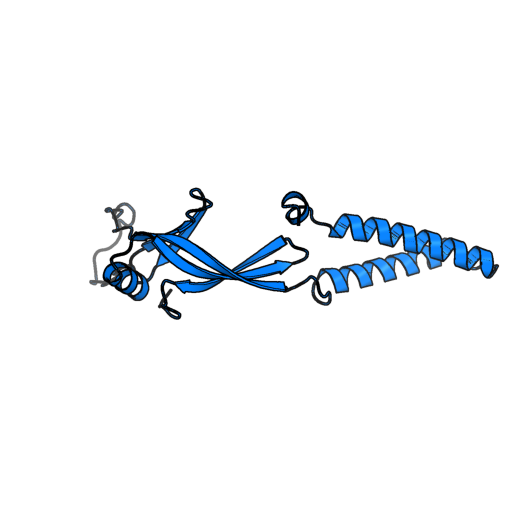141 ? -5.672 4.443 7.142 1.00 94.94 141 GLU A N 1
ATOM 1100 C CA . GLU A 1 141 ? -4.771 4.943 6.107 1.00 94.94 141 GLU A CA 1
ATOM 1101 C C . GLU A 1 141 ? -4.235 3.738 5.336 1.00 94.94 141 GLU A C 1
ATOM 1103 O O . GLU A 1 141 ? -3.529 2.894 5.879 1.00 94.94 141 GLU A O 1
ATOM 1108 N N . ILE A 1 142 ? -4.593 3.636 4.063 1.00 92.12 142 ILE A N 1
ATOM 1109 C CA . ILE A 1 142 ? -4.158 2.571 3.168 1.00 92.12 142 ILE A CA 1
ATOM 1110 C C . ILE A 1 142 ? -3.024 3.119 2.315 1.00 92.12 142 ILE A C 1
ATOM 1112 O O . ILE A 1 142 ? -3.191 4.120 1.621 1.00 92.12 142 ILE A O 1
ATOM 1116 N N . THR A 1 143 ? -1.880 2.441 2.321 1.00 90.62 143 THR A N 1
ATOM 1117 C CA . THR A 1 143 ? -0.780 2.764 1.414 1.00 90.62 143 THR A CA 1
ATOM 1118 C C . THR A 1 143 ? -0.817 1.857 0.197 1.00 90.62 143 THR A C 1
ATOM 1120 O O . THR A 1 143 ? -0.905 0.629 0.322 1.00 90.62 143 THR A O 1
ATOM 1123 N N . ARG A 1 144 ? -0.722 2.451 -0.992 1.00 86.56 144 ARG A N 1
ATOM 1124 C CA . ARG A 1 144 ? -0.708 1.746 -2.270 1.00 86.56 144 ARG A CA 1
ATOM 1125 C C . ARG A 1 144 ? 0.541 2.067 -3.071 1.00 86.56 144 ARG A C 1
ATOM 1127 O O . ARG A 1 144 ? 0.936 3.223 -3.180 1.00 86.56 144 ARG A O 1
ATOM 1134 N N . ASP A 1 145 ? 1.052 1.034 -3.724 1.00 83.56 145 ASP A N 1
ATOM 1135 C CA . ASP A 1 145 ? 2.077 1.138 -4.751 1.00 83.56 145 ASP A CA 1
ATOM 1136 C C . ASP A 1 145 ? 1.504 0.553 -6.044 1.00 83.56 145 ASP A C 1
ATOM 1138 O O . ASP A 1 145 ? 1.048 -0.591 -6.077 1.00 83.56 145 ASP A O 1
ATOM 1142 N N . TYR A 1 146 ? 1.498 1.336 -7.122 1.00 77.94 146 TYR A N 1
ATOM 1143 C CA . TYR A 1 146 ? 0.992 0.926 -8.436 1.00 77.94 146 TYR A CA 1
ATOM 1144 C C . TYR A 1 146 ? -0.442 0.368 -8.390 1.00 77.94 146 TYR A C 1
ATOM 1146 O O . TYR A 1 146 ? -0.768 -0.617 -9.047 1.00 77.94 146 TYR A O 1
ATOM 1154 N N . GLY A 1 147 ? -1.308 0.978 -7.572 1.00 75.69 147 GLY A N 1
ATOM 1155 C CA . GLY A 1 147 ? -2.700 0.552 -7.375 1.00 75.69 147 GLY A CA 1
ATOM 1156 C C . GLY A 1 147 ? -2.881 -0.645 -6.431 1.00 75.69 147 GLY A C 1
ATOM 1157 O O . GLY A 1 147 ? -3.979 -0.843 -5.899 1.00 75.69 147 GLY A O 1
ATOM 1158 N N . ARG A 1 148 ? -1.809 -1.389 -6.136 1.00 77.19 148 ARG A N 1
ATOM 1159 C CA . ARG A 1 148 ? -1.816 -2.510 -5.195 1.00 77.19 148 ARG A CA 1
ATOM 1160 C C . ARG A 1 148 ? -1.617 -2.013 -3.767 1.00 77.19 148 ARG A C 1
ATOM 1162 O O . ARG A 1 148 ? -0.775 -1.164 -3.506 1.00 77.19 148 ARG A O 1
ATOM 1169 N N . MET A 1 149 ? -2.370 -2.575 -2.826 1.00 83.31 149 MET A N 1
ATOM 1170 C CA . MET A 1 149 ? -2.196 -2.301 -1.399 1.00 83.31 149 MET A CA 1
ATOM 1171 C C . MET A 1 149 ? -0.836 -2.828 -0.911 1.00 83.31 149 MET A C 1
ATOM 1173 O O . MET A 1 149 ? -0.560 -4.021 -1.047 1.00 83.31 149 MET A O 1
ATOM 1177 N N . ARG A 1 150 ? -0.002 -1.942 -0.355 1.00 85.00 150 ARG A N 1
ATOM 1178 C CA . ARG A 1 150 ? 1.265 -2.277 0.319 1.00 85.00 150 ARG A CA 1
ATOM 1179 C C . ARG A 1 150 ? 1.034 -2.600 1.790 1.00 85.00 150 ARG A C 1
ATOM 1181 O O . ARG A 1 150 ? 1.624 -3.533 2.320 1.00 85.00 150 ARG A O 1
ATOM 1188 N N . GLY A 1 151 ? 0.176 -1.821 2.435 1.00 87.75 151 GLY A N 1
ATOM 1189 C CA . GLY A 1 151 ? -0.133 -1.946 3.849 1.00 87.75 151 GLY A CA 1
ATOM 1190 C C . GLY A 1 151 ? -1.223 -0.968 4.255 1.00 87.75 151 GLY A C 1
ATOM 1191 O O . GLY A 1 151 ? -1.743 -0.217 3.426 1.00 87.75 151 GLY A O 1
ATOM 1192 N N . PHE A 1 152 ? -1.574 -1.001 5.529 1.00 91.00 152 PHE A N 1
ATOM 1193 C CA . PHE A 1 152 ? -2.502 -0.058 6.126 1.00 91.00 152 PHE A CA 1
ATOM 1194 C C . PHE A 1 152 ? -2.146 0.170 7.589 1.00 91.00 152 PHE A C 1
ATOM 1196 O O . PHE A 1 152 ? -1.521 -0.682 8.220 1.00 91.00 152 PHE A O 1
ATOM 1203 N N . SER A 1 153 ? -2.580 1.305 8.115 1.00 90.94 153 SER A N 1
ATOM 1204 C CA . SER A 1 153 ? -2.603 1.600 9.540 1.00 90.94 153 SER A CA 1
ATOM 1205 C C . SER A 1 153 ? -4.007 2.023 9.947 1.00 90.94 153 SER A C 1
ATOM 1207 O O . SER A 1 153 ? -4.762 2.605 9.162 1.00 90.94 153 SER A O 1
ATOM 1209 N N . THR A 1 154 ? -4.378 1.701 11.179 1.00 92.69 154 THR A N 1
ATOM 1210 C CA . THR A 1 154 ? -5.636 2.159 11.762 1.00 92.69 154 THR A CA 1
ATOM 1211 C C . THR A 1 154 ? -5.415 3.547 12.353 1.00 92.69 154 THR A C 1
ATOM 1213 O O . THR A 1 154 ? -4.522 3.720 13.176 1.00 92.69 154 THR A O 1
ATOM 1216 N N . LEU A 1 155 ? -6.193 4.538 11.915 1.00 92.38 155 LEU A N 1
ATOM 1217 C CA . LEU A 1 155 ? -6.104 5.923 12.395 1.00 92.38 155 LEU A CA 1
ATOM 1218 C C . LEU A 1 155 ? -7.120 6.235 13.495 1.00 92.38 155 LEU A C 1
ATOM 1220 O O . LEU A 1 155 ? -6.873 7.091 14.340 1.00 92.38 155 LEU A O 1
ATOM 1224 N N . ASP A 1 156 ? -8.290 5.606 13.424 1.00 94.81 156 ASP A N 1
ATOM 1225 C CA . ASP A 1 156 ? -9.413 5.875 14.315 1.00 94.81 156 ASP A CA 1
ATOM 1226 C C . ASP A 1 156 ? -10.290 4.624 14.414 1.00 94.81 156 ASP A C 1
ATOM 1228 O O . ASP A 1 156 ? -10.647 4.039 13.385 1.00 94.81 156 ASP A O 1
ATOM 1232 N N . ILE A 1 157 ? -10.624 4.215 15.636 1.00 94.19 157 ILE A N 1
ATOM 1233 C CA . ILE A 1 157 ? -11.564 3.132 15.921 1.00 94.19 157 ILE A CA 1
ATOM 1234 C C . ILE A 1 157 ? -12.707 3.711 16.746 1.00 94.19 157 ILE A C 1
ATOM 1236 O O . ILE A 1 157 ? -12.547 3.997 17.928 1.00 94.19 157 ILE A O 1
ATOM 1240 N N . ALA A 1 158 ? -13.874 3.886 16.128 1.00 92.44 158 ALA A N 1
ATOM 1241 C CA . ALA A 1 158 ? -15.064 4.423 16.784 1.00 92.44 158 ALA A CA 1
ATOM 1242 C C . ALA A 1 158 ? -14.817 5.758 17.524 1.00 92.44 158 ALA A C 1
ATOM 1244 O O . ALA A 1 158 ? -15.302 5.957 18.638 1.00 92.44 158 ALA A O 1
ATOM 1245 N N . GLY A 1 159 ? -14.028 6.659 16.934 1.00 90.62 159 GLY A N 1
ATOM 1246 C CA . GLY A 1 159 ? -13.636 7.943 17.521 1.00 90.62 159 GLY A CA 1
ATOM 1247 C C . GLY A 1 159 ? -12.390 7.895 18.415 1.00 90.62 159 GLY A C 1
ATOM 1248 O O . GLY A 1 159 ? -11.902 8.953 18.821 1.00 90.62 159 GLY A O 1
ATOM 1249 N N . LEU A 1 160 ? -11.859 6.705 18.721 1.00 91.50 160 LEU A N 1
ATOM 1250 C CA . LEU A 1 160 ? -10.625 6.531 19.485 1.00 91.50 160 LEU A CA 1
ATOM 1251 C C . LEU A 1 160 ? -9.417 6.573 18.543 1.00 91.50 160 LEU A C 1
ATOM 1253 O O . LEU A 1 160 ? -9.265 5.715 17.676 1.00 91.50 160 LEU A O 1
ATOM 1257 N N . LYS A 1 161 ? -8.553 7.578 18.712 1.00 90.31 161 LYS A N 1
ATOM 1258 C CA . LYS A 1 161 ? -7.393 7.826 17.829 1.00 90.31 161 LYS A CA 1
ATOM 1259 C C . LYS A 1 161 ? -6.075 7.254 18.341 1.00 90.31 161 LYS A C 1
ATOM 1261 O O . LYS A 1 161 ? -5.116 7.157 17.582 1.00 90.31 161 LYS A O 1
ATOM 1266 N N . GLN A 1 162 ? -6.004 6.962 19.633 1.00 87.44 162 GLN A N 1
ATOM 1267 C CA . GLN A 1 162 ? -4.833 6.408 20.302 1.00 87.44 162 GLN A CA 1
ATOM 1268 C C . GLN A 1 162 ? -5.318 5.400 21.334 1.00 87.44 162 GLN A C 1
ATOM 1270 O O . GLN A 1 162 ? -6.313 5.647 22.013 1.00 87.44 162 GLN A O 1
ATOM 1275 N N . TRP A 1 163 ? -4.629 4.275 21.409 1.00 88.38 163 TRP A N 1
ATOM 1276 C CA . TRP A 1 163 ? -4.855 3.203 22.366 1.00 88.38 163 TRP A CA 1
ATOM 1277 C C . TRP A 1 163 ? -3.528 2.461 22.534 1.00 88.38 163 TRP A C 1
ATOM 1279 O O . TRP A 1 163 ? -2.716 2.434 21.601 1.00 88.38 163 TRP A O 1
ATOM 1289 N N . ASP A 1 164 ? -3.318 1.860 23.697 1.00 80.69 164 ASP A N 1
ATOM 1290 C CA . ASP A 1 164 ? -2.166 0.987 23.925 1.00 80.69 164 ASP A CA 1
ATOM 1291 C C . ASP A 1 164 ? -2.370 -0.318 23.145 1.00 80.69 164 ASP A C 1
ATOM 1293 O O . ASP A 1 164 ? -3.445 -0.911 23.235 1.00 80.69 164 ASP A O 1
ATOM 1297 N N . ALA A 1 165 ? -1.399 -0.713 22.318 1.00 66.00 165 ALA A N 1
ATOM 1298 C CA . ALA A 1 165 ? -1.493 -1.821 21.360 1.00 66.00 165 ALA A CA 1
ATOM 1299 C C . ALA A 1 165 ? -0.313 -2.790 21.467 1.00 66.00 165 ALA A C 1
ATOM 1301 O O . ALA A 1 165 ? 0.791 -2.331 21.843 1.00 66.00 165 ALA A O 1
#

Foldseek 3Di:
DDVVQLPDPCLVVCLVVVLVVLVVVVVVVCVVVVDPPDDVVVNVVSNVVSVVVSVVCQPPVPPQFFDKDKDKAKKFKDWDDDDDPPPDDPDDDDDDDPPPFAIWMWIAGPVHRVDIDIDRFNVVVVVVVVVPDRIWIWMKTFTGHNSYTPDIDTQATRNDRDTDD

Nearest PDB structures (foldseek):
  4r79-assembly1_B  TM=1.996E-01  e=2.119E+00  Drosophila mauritiana
  4u7b-assembly2_G-2  TM=1.764E-01  e=1.664E+00  Drosophila mauritiana
  7ubb-assembly1_C  TM=2.051E-01  e=4.382E+00  Listeria innocua Clip11262

Radius of gyration: 26.95 Å; Cα contacts (8 Å, |Δi|>4): 193; chains: 1; bounding box: 53×36×83 Å

Mean predicted aligned error: 11.7 Å

Sequence (165 aa):
MNPLLAYIDTRPLIFVAGWLLILLLWLGARKIRGYRGPMLLSAVAIHLGYGGLFILLATGWGSFVDQKEVRTMPIQWQIREEGPTAAGRTGMAGIAEENTSDPEVILQFVSHPNHRLNMFSKDLASHLQALEQDTISVTFEITRDYGRMRGFSTLDIAGLKQWDA

Secondary structure (DSSP, 8-state):
--GGGGSS--HHHHHHHHHHHHHHHHHHHHHHHT--S-HHHHHHHHHHHHHHHHHHIIIIISTTSSEEEEEEEEEEEEEE-------S---------------EEEEEETT-TT-EEEEE-HHHHHHHHHHT-SEEEEEEEEEEETTEEEEEEEEEETTB-----

pLDDT: mean 80.66, std 17.86, range [32.75, 95.62]

Solvent-accessible surface area (backbone atoms only — not comparable to full-atom values): 9865 Å² total; per-residue (Å²): 132,68,75,75,65,48,73,52,77,53,64,67,58,55,49,53,54,48,52,53,49,53,51,51,51,51,53,50,51,35,66,76,66,68,62,82,67,70,63,66,63,55,52,51,51,52,50,51,50,50,51,53,53,48,49,52,39,74,73,69,71,32,95,47,45,77,42,76,44,79,46,74,42,64,26,33,61,48,74,54,74,83,68,92,74,89,74,83,78,92,78,81,90,79,77,93,72,88,75,76,71,53,44,38,36,38,40,29,33,68,93,43,74,93,43,71,47,80,45,44,17,56,59,52,48,53,54,54,62,73,63,79,54,68,66,37,52,34,31,31,43,35,32,22,42,64,69,31,79,73,51,70,46,81,54,28,53,66,84,43,67,78,66,65,112